Protein AF-A0A141RH04-F1 (afdb_monomer_lite)

Foldseek 3Di:
DLVPDPDPVVSVVVVVVVVVVCVVPPPDDDDDDDDDDDDDDPQWPQQDADPPCGRNVRVVVIDGHD

pLDDT: mean 90.6, std 4.59, range [72.06, 96.5]

Structure (mmCIF, N/CA/C/O backbone):
data_AF-A0A141RH04-F1
#
_entry.id   AF-A0A141RH04-F1
#
loop_
_atom_site.group_PDB
_atom_site.id
_atom_site.type_symbol
_atom_site.label_atom_id
_atom_site.label_alt_id
_atom_site.label_comp_id
_atom_site.label_asym_id
_atom_site.label_entity_id
_atom_site.label_seq_id
_atom_site.pdbx_PDB_ins_code
_atom_site.Cartn_x
_atom_site.Cartn_y
_atom_site.Cartn_z
_atom_site.occupancy
_atom_site.B_iso_or_equiv
_atom_site.auth_seq_id
_atom_site.auth_comp_id
_atom_site.auth_asym_id
_atom_site.auth_atom_id
_atom_site.pdbx_PDB_model_num
ATOM 1 N N . ALA A 1 1 ? 20.359 -1.239 -10.831 1.00 72.06 1 ALA A N 1
ATOM 2 C CA . ALA A 1 1 ? 20.690 0.190 -10.638 1.00 72.06 1 ALA A CA 1
ATOM 3 C C . ALA A 1 1 ? 19.909 0.814 -9.474 1.00 72.06 1 ALA A C 1
ATOM 5 O O . ALA A 1 1 ? 20.537 1.209 -8.504 1.00 72.06 1 ALA A O 1
ATOM 6 N N . GLY A 1 2 ? 18.566 0.846 -9.500 1.00 84.88 2 GLY A N 1
ATOM 7 C CA . GLY A 1 2 ? 17.759 1.510 -8.453 1.00 84.88 2 GLY A CA 1
ATOM 8 C C . GLY A 1 2 ? 17.927 0.969 -7.023 1.00 84.88 2 GLY A C 1
ATOM 9 O O . GLY A 1 2 ? 17.988 1.756 -6.084 1.00 84.88 2 GLY A O 1
ATOM 10 N N . ASN A 1 3 ? 18.084 -0.349 -6.849 1.00 89.50 3 ASN A N 1
ATOM 11 C CA . ASN A 1 3 ? 18.248 -0.982 -5.527 1.00 89.50 3 ASN A CA 1
ATOM 12 C C . ASN A 1 3 ? 19.514 -0.544 -4.771 1.00 89.50 3 ASN A C 1
ATOM 14 O O . ASN A 1 3 ? 19.561 -0.671 -3.554 1.00 89.50 3 ASN A O 1
ATOM 18 N N . ALA A 1 4 ? 20.522 -0.029 -5.48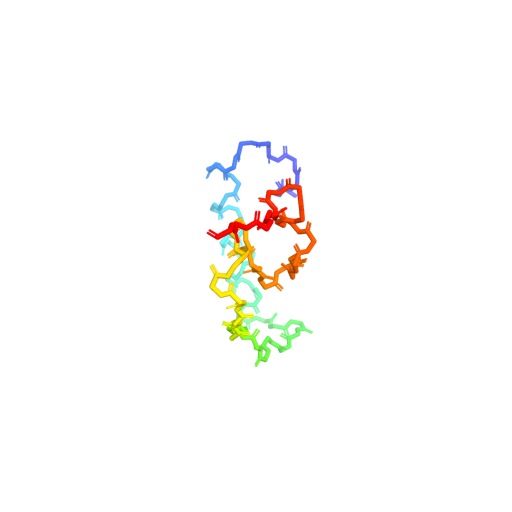0 1.00 95.06 4 ALA A N 1
ATOM 19 C CA . ALA A 1 4 ? 21.774 0.437 -4.885 1.00 95.06 4 ALA A CA 1
ATOM 20 C C . ALA A 1 4 ? 21.709 1.901 -4.407 1.00 95.06 4 ALA A C 1
ATOM 22 O O . ALA A 1 4 ? 22.625 2.370 -3.738 1.00 95.06 4 ALA A O 1
ATOM 23 N N . VAL A 1 5 ? 20.643 2.641 -4.744 1.00 96.00 5 VAL A N 1
ATOM 24 C CA . VAL A 1 5 ? 20.469 4.041 -4.336 1.00 96.00 5 VAL A CA 1
ATOM 25 C C . VAL A 1 5 ? 19.670 4.088 -3.035 1.00 96.00 5 VAL A C 1
ATOM 27 O O . VAL A 1 5 ? 18.497 3.720 -3.005 1.00 96.00 5 VAL A O 1
ATOM 30 N N . LEU A 1 6 ? 20.313 4.521 -1.949 1.00 95.31 6 LEU A N 1
ATOM 31 C CA . LEU A 1 6 ? 19.692 4.571 -0.618 1.00 95.31 6 LEU A CA 1
ATOM 32 C C . LEU A 1 6 ? 18.811 5.811 -0.418 1.00 95.31 6 LEU A C 1
ATOM 34 O O . LEU A 1 6 ? 17.806 5.753 0.285 1.00 95.31 6 LEU A O 1
ATOM 38 N N . ASP A 1 7 ? 19.175 6.920 -1.061 1.00 96.50 7 ASP A N 1
ATOM 39 C CA . ASP A 1 7 ? 18.410 8.164 -1.029 1.00 96.50 7 ASP A CA 1
ATOM 40 C C . ASP A 1 7 ? 17.112 8.012 -1.836 1.00 96.50 7 ASP A C 1
ATOM 42 O O . ASP A 1 7 ? 17.127 7.720 -3.036 1.00 96.50 7 ASP A O 1
ATOM 46 N N . ILE A 1 8 ? 15.977 8.202 -1.161 1.00 95.12 8 ILE A N 1
ATOM 47 C CA . ILE A 1 8 ? 14.647 7.994 -1.738 1.00 95.12 8 ILE A CA 1
ATOM 48 C C . ILE A 1 8 ? 14.378 8.977 -2.879 1.00 95.12 8 ILE A C 1
ATOM 50 O O . ILE A 1 8 ? 13.873 8.565 -3.926 1.00 95.12 8 ILE A O 1
ATOM 54 N N . GLU A 1 9 ? 14.734 10.249 -2.707 1.00 96.50 9 GLU A N 1
ATOM 55 C CA . GLU A 1 9 ? 14.468 11.288 -3.702 1.00 96.50 9 GLU A CA 1
ATOM 56 C C . GLU A 1 9 ? 15.308 11.069 -4.958 1.00 96.50 9 GLU A C 1
ATOM 58 O O . GLU A 1 9 ? 14.801 11.190 -6.073 1.00 96.50 9 GLU A O 1
ATOM 63 N N . LYS A 1 10 ? 16.557 10.619 -4.800 1.00 95.75 10 LYS A N 1
ATOM 64 C CA . LYS A 1 10 ? 17.415 10.229 -5.929 1.00 95.75 10 LYS A CA 1
ATOM 65 C C . LYS A 1 10 ? 16.958 8.933 -6.600 1.00 95.75 10 LYS A C 1
ATOM 67 O O . LYS A 1 10 ? 17.211 8.738 -7.787 1.00 95.75 10 LYS A O 1
ATOM 72 N N . ARG A 1 11 ? 16.272 8.043 -5.877 1.00 96.44 11 ARG A N 1
ATOM 73 C CA . ARG A 1 11 ? 15.795 6.754 -6.402 1.00 96.44 11 ARG A CA 1
ATOM 74 C C . ARG A 1 11 ? 14.499 6.864 -7.213 1.00 96.44 11 ARG A C 1
ATOM 76 O O . ARG A 1 11 ? 14.331 6.114 -8.175 1.00 96.44 11 ARG A O 1
ATOM 83 N N . LYS A 1 12 ? 13.603 7.799 -6.877 1.00 95.44 12 LYS A N 1
ATOM 84 C CA . LYS A 1 12 ? 12.349 8.058 -7.618 1.00 95.44 12 LYS A CA 1
ATOM 85 C C . LYS A 1 12 ? 12.533 8.222 -9.140 1.00 95.44 12 LYS A C 1
ATOM 87 O O . LYS A 1 12 ? 11.884 7.475 -9.874 1.00 95.44 12 LYS A O 1
ATOM 92 N N . PRO A 1 13 ? 13.414 9.111 -9.654 1.00 95.94 13 PRO A N 1
ATOM 93 C CA . PRO A 1 13 ? 13.568 9.296 -11.100 1.00 95.94 13 PRO A CA 1
ATOM 94 C C . PRO A 1 13 ? 14.078 8.037 -11.814 1.00 95.94 13 PRO A C 1
ATOM 96 O O . PRO A 1 13 ? 13.700 7.796 -12.958 1.00 95.94 13 PRO A O 1
ATOM 99 N N . ILE A 1 14 ? 14.871 7.199 -11.137 1.00 95.31 14 ILE A N 1
ATOM 100 C CA . ILE A 1 14 ? 15.350 5.920 -11.682 1.00 95.31 14 ILE A CA 1
ATOM 101 C C . ILE A 1 14 ? 14.174 4.954 -11.886 1.00 95.31 14 ILE A C 1
ATOM 103 O O . ILE A 1 14 ? 14.053 4.342 -12.945 1.00 95.31 14 ILE A O 1
ATOM 107 N N . TYR A 1 15 ? 13.266 4.838 -10.911 1.00 94.69 15 TYR A N 1
ATOM 108 C CA . TYR A 1 15 ? 12.072 3.999 -11.070 1.00 94.69 15 TYR A CA 1
ATOM 109 C C . TYR A 1 15 ? 11.073 4.560 -12.086 1.00 94.69 15 TYR A C 1
ATOM 111 O O . TYR A 1 15 ? 10.432 3.783 -12.784 1.00 94.69 15 TYR A O 1
ATOM 119 N N . HIS A 1 16 ? 10.971 5.883 -12.246 1.00 93.88 16 HIS A N 1
ATOM 120 C CA . HIS A 1 16 ? 10.155 6.462 -13.320 1.00 93.88 16 HIS A CA 1
ATOM 121 C C . HIS A 1 16 ? 10.644 6.046 -14.712 1.00 93.88 16 HIS A C 1
ATOM 123 O O . HIS A 1 16 ? 9.823 5.817 -15.596 1.00 93.88 16 HIS A O 1
ATOM 129 N N . GLN A 1 17 ? 11.959 5.918 -14.916 1.00 92.94 17 GLN A N 1
ATOM 130 C CA . GLN A 1 17 ? 12.500 5.391 -16.172 1.00 92.94 17 GLN A CA 1
ATOM 131 C C . GLN A 1 17 ? 12.095 3.929 -16.389 1.00 92.94 17 GLN A C 1
ATOM 133 O O . GLN A 1 17 ? 11.678 3.581 -17.488 1.00 92.94 17 GLN A O 1
ATOM 138 N N . LEU A 1 18 ? 12.139 3.097 -15.341 1.00 89.62 18 LEU A N 1
ATOM 139 C CA . LEU A 1 18 ? 11.660 1.713 -15.414 1.00 89.62 18 LEU A CA 1
ATOM 140 C C . LEU A 1 18 ? 10.173 1.646 -15.790 1.00 89.62 18 LEU A C 1
ATOM 142 O O . LEU A 1 18 ? 9.803 0.873 -16.666 1.00 89.62 18 LEU A O 1
ATOM 146 N N . TYR A 1 19 ? 9.326 2.472 -15.170 1.00 88.81 19 TYR A N 1
ATOM 147 C CA . TYR A 1 19 ? 7.893 2.486 -15.475 1.00 88.81 19 TYR A CA 1
ATOM 148 C C . TYR A 1 19 ? 7.576 2.927 -16.905 1.00 88.81 19 TYR A C 1
ATOM 150 O O . TYR A 1 19 ? 6.593 2.446 -17.455 1.00 88.81 19 TYR A O 1
ATOM 158 N N . LYS A 1 20 ? 8.399 3.784 -17.528 1.00 90.62 20 LYS A N 1
ATOM 159 C CA . LYS A 1 20 ? 8.255 4.112 -18.958 1.00 90.62 20 LYS A CA 1
ATOM 160 C C . LYS A 1 20 ? 8.470 2.880 -19.835 1.00 90.62 20 LYS A C 1
ATOM 162 O O . LYS A 1 20 ? 7.606 2.557 -20.634 1.00 90.62 20 LYS A O 1
ATOM 167 N N . VAL A 1 21 ? 9.560 2.144 -19.604 1.00 89.81 21 VAL A N 1
ATOM 168 C CA . VAL A 1 21 ? 9.846 0.903 -20.345 1.00 89.81 21 VAL A CA 1
ATOM 169 C C . VAL A 1 21 ? 8.726 -0.124 -20.158 1.00 89.81 21 VAL A C 1
ATOM 171 O O . VAL A 1 21 ? 8.274 -0.716 -21.127 1.00 89.81 21 VAL A O 1
ATOM 174 N N . LEU A 1 22 ? 8.234 -0.291 -18.925 1.00 87.75 22 LEU A N 1
ATOM 175 C CA . LEU A 1 22 ? 7.123 -1.202 -18.628 1.00 87.75 22 LEU A CA 1
ATOM 176 C C . LEU A 1 22 ? 5.783 -0.761 -19.236 1.00 87.75 22 LEU A C 1
ATOM 178 O O . LEU A 1 22 ? 4.896 -1.594 -19.377 1.00 87.75 22 LEU A O 1
ATOM 182 N N . ALA A 1 23 ? 5.601 0.527 -19.535 1.00 86.31 23 ALA A N 1
ATOM 183 C CA . ALA A 1 23 ? 4.404 1.022 -20.208 1.00 86.31 23 ALA A CA 1
ATOM 184 C C . ALA A 1 23 ? 4.471 0.799 -21.726 1.00 86.31 23 ALA A C 1
ATOM 186 O O . ALA A 1 23 ? 3.446 0.490 -22.329 1.00 86.31 23 ALA A O 1
ATOM 187 N N . ASP A 1 24 ? 5.662 0.934 -22.316 1.00 90.50 24 ASP A N 1
ATOM 188 C CA . ASP A 1 24 ? 5.885 0.769 -23.755 1.00 90.50 24 ASP A CA 1
ATOM 189 C C . ASP A 1 24 ? 5.897 -0.713 -24.182 1.00 90.50 24 ASP A C 1
ATOM 191 O O . ASP A 1 24 ? 5.354 -1.051 -25.232 1.00 90.50 24 ASP A O 1
ATOM 195 N N . ASP A 1 25 ? 6.478 -1.600 -23.364 1.00 90.19 25 ASP A N 1
ATOM 196 C CA . ASP A 1 25 ? 6.521 -3.054 -23.587 1.00 90.19 25 ASP A CA 1
ATOM 197 C C . ASP A 1 25 ? 6.177 -3.808 -22.286 1.00 90.19 25 ASP A C 1
ATOM 199 O O . ASP A 1 25 ? 7.067 -4.207 -21.524 1.00 90.19 25 ASP A O 1
ATOM 203 N N . PRO A 1 26 ? 4.878 -3.930 -21.949 1.00 87.19 26 PRO A N 1
ATOM 204 C CA . PRO A 1 26 ? 4.458 -4.476 -20.668 1.00 87.19 26 PRO A CA 1
ATOM 205 C C . PRO A 1 26 ? 4.652 -6.000 -20.611 1.00 87.19 26 PRO A C 1
ATOM 207 O O . PRO A 1 26 ? 3.948 -6.735 -21.306 1.00 87.19 26 PRO A O 1
ATOM 210 N N . PRO A 1 27 ? 5.491 -6.527 -19.695 1.00 86.56 27 PRO A N 1
ATOM 211 C CA . PRO A 1 27 ? 5.580 -7.970 -19.468 1.00 86.56 27 PRO A CA 1
ATOM 212 C C . PRO A 1 27 ? 4.355 -8.512 -18.712 1.00 86.56 27 PRO A C 1
ATOM 214 O O . PRO A 1 27 ? 4.165 -9.722 -18.606 1.00 86.56 27 PRO A O 1
ATOM 217 N N . VAL A 1 28 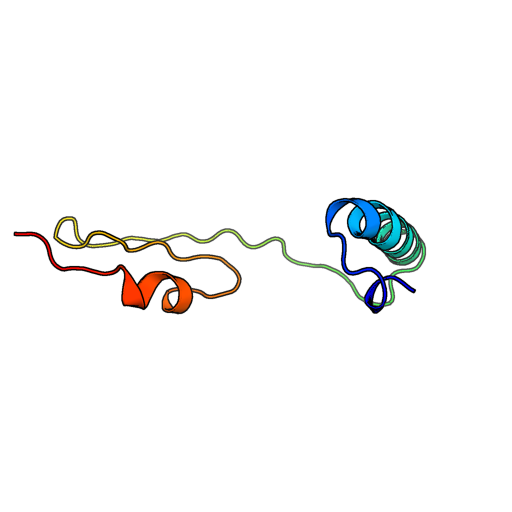? 3.549 -7.617 -18.127 1.00 85.12 28 VAL A N 1
ATOM 218 C CA . VAL A 1 28 ? 2.368 -7.921 -17.314 1.00 85.12 28 VAL A CA 1
ATOM 219 C C . VAL A 1 28 ? 1.300 -6.848 -17.508 1.00 85.12 28 VAL A C 1
ATOM 221 O O . VAL A 1 28 ? 1.614 -5.676 -17.704 1.00 85.12 28 VAL A O 1
ATOM 224 N N . ILE A 1 29 ? 0.029 -7.227 -17.380 1.00 83.75 29 ILE A N 1
ATOM 225 C CA . ILE A 1 29 ? -1.093 -6.283 -17.420 1.00 83.75 29 ILE A CA 1
ATOM 226 C C . ILE A 1 29 ? -1.432 -5.850 -15.988 1.00 83.75 29 ILE A C 1
ATOM 228 O O . ILE A 1 29 ? -1.825 -6.667 -15.153 1.00 83.75 29 ILE A O 1
ATOM 232 N N . LEU A 1 30 ? -1.301 -4.553 -15.699 1.00 84.38 30 LEU A N 1
ATOM 233 C CA . LEU A 1 30 ? -1.664 -3.972 -14.404 1.00 84.38 30 LEU A CA 1
ATOM 234 C C . LEU A 1 30 ? -3.166 -3.661 -14.373 1.00 84.38 30 LEU A C 1
ATOM 236 O O . LEU A 1 30 ? -3.616 -2.640 -14.880 1.00 84.38 30 LEU A O 1
ATOM 240 N N . LEU A 1 31 ? -3.948 -4.565 -13.782 1.00 84.75 31 LEU A N 1
ATOM 241 C CA . LEU A 1 31 ? -5.416 -4.526 -13.850 1.00 84.75 31 LEU A CA 1
ATOM 242 C C . LEU A 1 31 ? -6.104 -3.746 -12.723 1.00 84.75 31 LEU A C 1
ATOM 244 O O . LEU A 1 31 ? -7.305 -3.502 -12.806 1.00 84.75 31 LEU A O 1
ATOM 248 N N . GLY A 1 32 ? -5.404 -3.398 -11.642 1.00 82.62 32 GLY A N 1
ATOM 249 C CA . GLY A 1 32 ? -6.081 -2.888 -10.451 1.00 82.62 32 GLY A CA 1
ATOM 250 C C . GLY A 1 32 ? -5.276 -1.889 -9.644 1.00 82.62 32 GLY A C 1
ATOM 251 O O . GLY A 1 32 ? -4.292 -2.251 -9.005 1.00 82.62 32 GLY A O 1
ATOM 252 N N . TYR A 1 33 ? -5.789 -0.663 -9.582 1.00 85.50 33 TYR A N 1
ATOM 253 C CA . TYR A 1 33 ? -5.517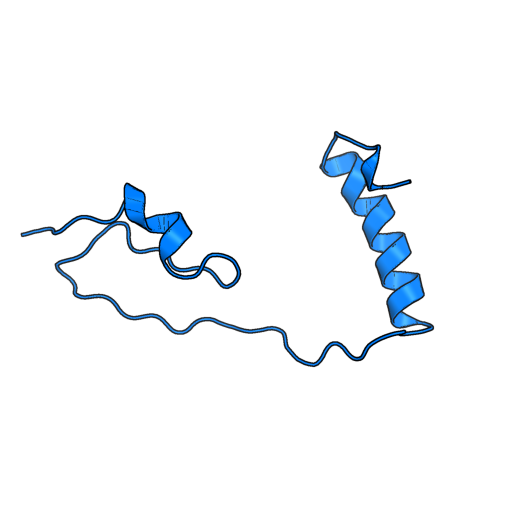 0.271 -8.497 1.00 85.50 33 TYR A CA 1
ATOM 254 C C . TYR A 1 33 ? -6.649 0.149 -7.471 1.00 85.50 33 TYR A C 1
ATOM 256 O O . TYR A 1 33 ? -7.782 0.557 -7.726 1.00 85.50 33 TYR A O 1
ATOM 264 N N . ARG A 1 34 ? -6.377 -0.514 -6.344 1.00 86.94 34 ARG A N 1
ATOM 265 C CA . ARG A 1 34 ? -7.407 -0.861 -5.356 1.00 86.94 34 ARG A CA 1
ATOM 266 C C . ARG A 1 34 ? -7.597 0.275 -4.360 1.00 86.94 34 ARG A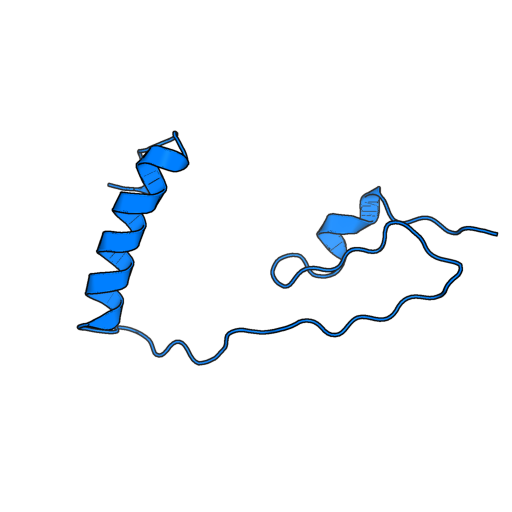 C 1
ATOM 268 O O . ARG A 1 34 ? -6.628 0.746 -3.777 1.00 86.94 34 ARG A O 1
ATOM 275 N N . ASN A 1 35 ? -8.851 0.633 -4.110 1.00 87.62 35 ASN A N 1
ATOM 276 C CA . ASN A 1 35 ? -9.233 1.459 -2.970 1.00 87.62 35 ASN A CA 1
ATOM 277 C C . ASN A 1 35 ? -9.692 0.557 -1.821 1.00 87.62 35 ASN A C 1
ATOM 279 O O . ASN A 1 35 ? -10.269 -0.506 -2.058 1.00 87.62 35 ASN A O 1
ATOM 283 N N . ILE A 1 36 ? -9.462 0.989 -0.582 1.00 87.75 36 ILE A N 1
ATOM 284 C CA . ILE A 1 36 ? -10.015 0.328 0.601 1.00 87.75 36 ILE A CA 1
ATOM 285 C C . ILE A 1 36 ? -11.269 1.061 1.051 1.00 87.75 36 ILE A C 1
ATOM 287 O O . ILE A 1 36 ? -11.250 2.269 1.276 1.00 87.75 36 ILE A O 1
ATOM 291 N N . LEU A 1 37 ? -12.338 0.292 1.237 1.00 89.56 37 LEU A N 1
ATOM 292 C CA . LEU A 1 37 ? -13.466 0.682 2.064 1.00 89.56 37 LEU A CA 1
ATOM 293 C C . LEU A 1 37 ? -13.250 0.080 3.449 1.00 89.56 37 LEU A C 1
ATOM 295 O O . LEU A 1 37 ? -13.038 -1.126 3.577 1.00 89.56 37 LEU A O 1
ATOM 299 N N . SER A 1 38 ? -13.294 0.913 4.479 1.00 89.69 38 SER A N 1
ATOM 300 C CA . SER A 1 38 ? -13.154 0.461 5.854 1.00 89.69 38 SER A CA 1
ATOM 301 C C . SER A 1 38 ? -14.208 1.103 6.744 1.00 89.69 38 SER A C 1
ATOM 303 O O . SER A 1 38 ? -14.687 2.205 6.485 1.00 89.69 38 SER A O 1
ATOM 305 N N . ALA A 1 39 ? -14.594 0.372 7.782 1.00 90.38 39 ALA A N 1
ATOM 306 C CA . ALA A 1 39 ? -15.498 0.839 8.814 1.00 90.38 39 ALA A CA 1
ATOM 307 C C . ALA A 1 39 ? -14.988 0.326 10.158 1.00 90.38 39 ALA A C 1
ATOM 309 O O . ALA A 1 39 ? -14.540 -0.817 10.269 1.00 90.38 39 ALA A O 1
ATOM 310 N N . SER A 1 40 ? -15.070 1.168 11.179 1.00 91.62 40 SER A N 1
ATOM 311 C CA . SER A 1 40 ? -14.753 0.799 12.552 1.00 91.62 40 SER A CA 1
ATOM 312 C C . SER A 1 40 ? -15.839 1.298 13.489 1.00 91.62 40 SER A C 1
ATOM 314 O O . SER A 1 40 ? -16.523 2.284 13.219 1.00 91.62 40 SER A O 1
ATOM 316 N N . SER A 1 41 ? -15.991 0.609 14.617 1.00 94.75 41 SER A N 1
ATOM 317 C CA . SER A 1 41 ? -16.813 1.104 15.719 1.00 94.75 41 SER A CA 1
ATOM 318 C C . SER A 1 41 ? -16.323 2.484 16.163 1.00 94.75 41 SER A C 1
ATOM 320 O O . SER A 1 41 ? -15.117 2.698 16.263 1.00 94.75 41 SER A O 1
ATOM 322 N N . ALA A 1 42 ? -17.243 3.385 16.521 1.00 93.62 42 ALA A N 1
ATOM 323 C CA . ALA A 1 42 ? -16.900 4.677 17.125 1.00 93.62 42 ALA A CA 1
ATOM 324 C C . ALA A 1 42 ? -16.128 4.528 18.453 1.00 93.62 42 ALA A C 1
ATOM 326 O O . ALA A 1 42 ? -15.414 5.435 18.865 1.00 93.62 42 ALA A O 1
ATOM 327 N N . ARG A 1 43 ? -16.226 3.354 19.096 1.00 95.94 43 ARG A N 1
ATOM 328 C CA . ARG A 1 43 ? -15.450 2.987 20.290 1.00 95.94 43 ARG A CA 1
ATOM 329 C C . ARG A 1 43 ? -14.016 2.550 19.978 1.00 95.94 43 ARG A C 1
ATOM 331 O O . ARG A 1 43 ? -13.337 2.053 20.868 1.00 95.94 43 ARG A O 1
ATOM 338 N N . VAL A 1 44 ? -13.551 2.660 18.736 1.00 94.19 44 VAL A N 1
ATOM 339 C CA . VAL A 1 44 ? -12.198 2.262 18.333 1.00 94.19 44 VAL A CA 1
ATOM 340 C C . VAL A 1 44 ? -11.480 3.454 17.714 1.00 94.19 44 VAL A C 1
ATOM 342 O O . VAL A 1 44 ? -11.978 4.071 16.776 1.00 94.19 44 VAL A O 1
ATOM 345 N N . THR A 1 45 ? -10.286 3.754 18.222 1.00 94.81 45 THR A N 1
ATOM 346 C CA . THR A 1 45 ? -9.374 4.754 17.646 1.00 94.81 45 THR A CA 1
ATOM 347 C C . THR A 1 45 ? -8.064 4.099 17.226 1.00 94.81 45 THR A C 1
ATOM 349 O O . THR A 1 45 ? -7.794 2.952 17.579 1.00 94.81 45 THR A O 1
ATOM 352 N N . GLY A 1 46 ? -7.274 4.800 16.410 1.00 92.94 46 GLY A N 1
ATOM 353 C CA . GLY A 1 46 ? -6.005 4.282 15.888 1.00 92.94 46 GLY A CA 1
ATOM 354 C C . GLY A 1 46 ? -6.149 3.289 14.731 1.00 92.94 46 GLY A C 1
ATOM 355 O O . GLY A 1 46 ? -5.154 2.943 14.109 1.00 92.94 46 GLY A O 1
ATOM 356 N N . PHE A 1 47 ? -7.375 2.890 14.378 1.00 93.00 47 PHE A N 1
ATOM 357 C CA . PHE A 1 47 ? -7.653 2.048 13.216 1.00 93.00 47 PHE A CA 1
ATOM 358 C C . PHE A 1 47 ? -7.373 2.807 11.911 1.00 93.00 47 PHE A C 1
ATOM 360 O O . PHE A 1 47 ? -8.103 3.732 11.551 1.00 93.00 47 PHE A O 1
ATOM 367 N N . LYS A 1 48 ? -6.299 2.424 11.214 1.00 91.75 48 LYS A N 1
ATOM 368 C CA . LYS A 1 48 ? -5.851 3.042 9.956 1.00 91.75 48 LYS A CA 1
ATOM 369 C C . LYS A 1 48 ? -5.446 1.955 8.957 1.00 91.75 48 LYS A C 1
ATOM 371 O O . LYS A 1 48 ? -4.255 1.698 8.798 1.00 91.75 48 LYS A O 1
ATOM 376 N N . PRO A 1 49 ? -6.413 1.274 8.323 1.00 90.19 49 PRO A N 1
ATOM 377 C CA . PRO A 1 49 ? -6.089 0.242 7.358 1.00 90.19 49 PRO A CA 1
ATOM 378 C C . PRO A 1 49 ? -5.532 0.846 6.066 1.00 90.19 49 PRO A C 1
ATOM 380 O O . PRO A 1 49 ? -6.016 1.882 5.606 1.00 90.19 49 PRO A O 1
ATOM 383 N N . ASP A 1 50 ? -4.565 0.171 5.451 1.00 89.81 50 ASP A N 1
ATOM 384 C CA . ASP A 1 50 ? -3.996 0.563 4.158 1.00 89.81 50 ASP A CA 1
ATOM 385 C C . ASP A 1 50 ? -3.941 -0.606 3.162 1.00 89.81 50 ASP A C 1
ATOM 387 O O . ASP A 1 50 ? -4.087 -1.772 3.526 1.00 89.81 50 ASP A O 1
ATOM 391 N N . ILE A 1 51 ? -3.781 -0.287 1.874 1.00 88.44 51 ILE A N 1
ATOM 392 C CA . ILE A 1 51 ? -3.893 -1.257 0.770 1.00 88.44 51 ILE A CA 1
ATOM 393 C C . ILE A 1 51 ? -2.771 -2.302 0.748 1.00 88.44 51 ILE A C 1
ATOM 395 O O . ILE A 1 51 ? -2.928 -3.336 0.099 1.00 88.44 51 ILE A O 1
ATOM 399 N N . TYR A 1 52 ? -1.665 -2.048 1.445 1.00 87.81 52 TYR A N 1
ATOM 400 C CA . TYR A 1 52 ? -0.487 -2.907 1.483 1.00 87.81 52 TYR A CA 1
ATOM 401 C C . TYR A 1 52 ? -0.421 -3.729 2.772 1.00 87.81 52 TYR A C 1
ATOM 403 O O . TYR A 1 52 ? -0.151 -4.926 2.704 1.00 87.81 52 TYR A O 1
ATOM 411 N N . ASN A 1 53 ? -0.702 -3.125 3.931 1.00 87.81 53 ASN A N 1
ATOM 412 C CA . ASN A 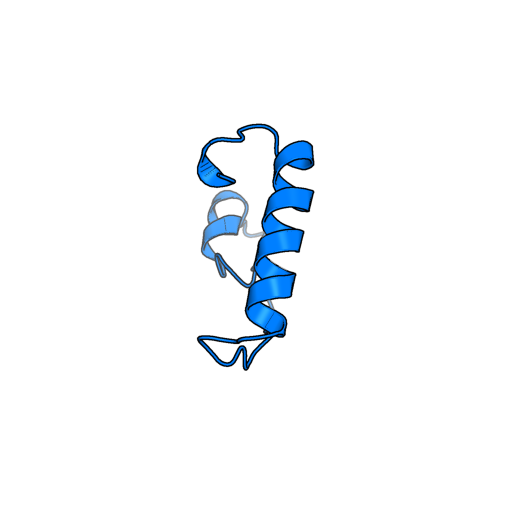1 53 ? -0.616 -3.810 5.229 1.00 87.81 53 ASN A CA 1
ATOM 413 C C . ASN A 1 53 ? -1.983 -4.243 5.785 1.00 87.81 53 ASN A C 1
ATOM 415 O O . ASN A 1 53 ? -2.055 -4.947 6.793 1.00 87.81 53 ASN A O 1
ATOM 419 N N . GLY A 1 54 ? -3.092 -3.838 5.164 1.00 86.44 54 GLY A N 1
ATOM 420 C CA . GLY A 1 54 ? -4.422 -4.048 5.727 1.00 86.44 54 GLY A CA 1
ATOM 421 C C . GLY A 1 54 ? -4.517 -3.405 7.110 1.00 86.44 54 GLY A C 1
ATOM 422 O O . GLY A 1 54 ? -4.132 -2.257 7.290 1.00 86.44 54 GLY A O 1
ATOM 423 N N . LEU A 1 55 ? -5.003 -4.153 8.102 1.00 86.62 55 LEU A N 1
ATOM 424 C CA . LEU A 1 55 ? -5.090 -3.694 9.494 1.00 86.62 55 LEU A CA 1
ATOM 425 C C . LEU A 1 55 ? -3.748 -3.770 10.245 1.00 86.62 55 LEU A C 1
ATOM 427 O O . LEU A 1 55 ? -3.546 -3.009 11.193 1.00 86.62 55 LEU A O 1
ATOM 431 N N . THR A 1 56 ? -2.840 -4.673 9.854 1.00 91.25 56 THR A N 1
ATOM 432 C CA . THR A 1 56 ? -1.679 -5.057 10.681 1.00 91.25 56 THR A CA 1
ATOM 433 C C . THR A 1 56 ? -0.753 -3.882 10.973 1.00 91.25 56 THR A C 1
ATOM 435 O O . THR A 1 56 ? -0.283 -3.752 12.101 1.00 91.25 56 THR A O 1
ATOM 438 N N . GLY A 1 57 ? -0.587 -2.978 10.003 1.00 88.38 57 GLY A N 1
ATOM 439 C CA . GLY A 1 57 ? 0.222 -1.765 10.138 1.00 88.38 57 GLY A CA 1
ATOM 440 C C . GLY A 1 57 ? -0.266 -0.805 11.226 1.00 88.38 57 GLY A C 1
ATOM 441 O O . GLY A 1 57 ? 0.534 -0.059 11.778 1.00 88.38 57 GLY A O 1
ATOM 442 N N . SER A 1 58 ? -1.555 -0.851 11.573 1.00 91.62 58 SER A N 1
ATOM 443 C CA . SER A 1 58 ? -2.151 0.019 12.596 1.00 91.62 58 SER A CA 1
ATOM 444 C C . SER A 1 58 ? -2.404 -0.671 13.938 1.00 91.62 58 SER A C 1
ATOM 446 O O . SER A 1 58 ? -2.748 0.005 14.903 1.00 91.62 58 SER A O 1
ATOM 448 N N . LEU A 1 59 ? -2.213 -1.995 14.043 1.00 92.56 59 LEU A N 1
ATOM 449 C CA . LEU A 1 59 ? -2.501 -2.757 15.269 1.00 92.56 59 LEU A CA 1
ATOM 450 C C . LEU A 1 59 ? -1.858 -2.186 16.546 1.00 92.56 59 LEU A C 1
ATOM 452 O O . LEU A 1 59 ? -2.559 -2.150 17.556 1.00 92.56 59 LEU A O 1
ATOM 456 N N . PRO A 1 60 ? -0.592 -1.719 16.544 1.00 94.56 60 PRO A N 1
ATOM 457 C CA . PRO A 1 60 ? 0.020 -1.139 17.744 1.00 94.56 60 PRO A CA 1
ATOM 458 C C . PRO A 1 60 ? -0.699 0.114 18.265 1.00 94.56 60 PRO A C 1
ATOM 460 O O . PRO A 1 60 ? -0.645 0.413 19.459 1.00 94.56 60 PRO A O 1
ATOM 463 N N . ASP A 1 61 ? -1.385 0.835 17.378 1.00 93.88 61 ASP A N 1
ATOM 464 C CA . ASP A 1 61 ? -2.070 2.088 17.688 1.00 93.88 61 ASP A CA 1
ATOM 465 C C . ASP A 1 61 ? -3.557 1.892 18.013 1.00 93.88 61 ASP A C 1
ATOM 467 O O . ASP A 1 61 ? -4.190 2.803 18.556 1.00 93.88 61 ASP A O 1
ATOM 471 N N . VAL A 1 62 ? -4.126 0.722 17.695 1.00 94.94 62 VAL A N 1
ATOM 472 C CA . VAL A 1 62 ? -5.550 0.422 17.884 1.00 94.94 62 VAL A CA 1
ATOM 473 C C . VAL A 1 62 ? -5.898 0.346 19.367 1.00 94.94 62 VAL A C 1
ATOM 475 O O . VAL A 1 62 ? -5.309 -0.416 20.135 1.00 94.94 62 VAL A O 1
ATOM 478 N N . LYS A 1 63 ? -6.907 1.122 19.774 1.00 95.38 63 LYS A N 1
ATOM 479 C CA . LYS A 1 63 ? -7.365 1.208 21.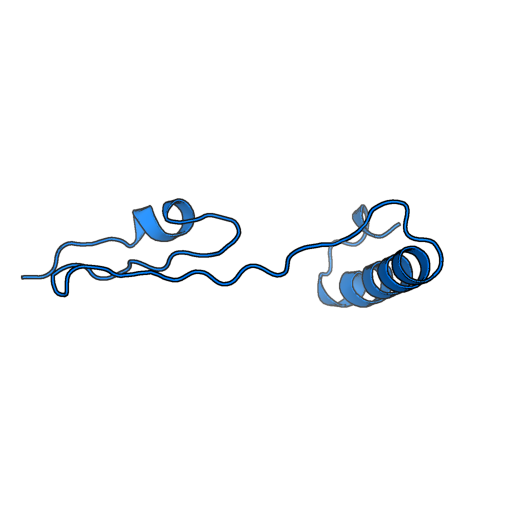166 1.00 95.38 63 LYS A CA 1
ATOM 480 C C . LYS A 1 63 ? -8.880 1.278 21.250 1.00 95.38 63 LYS A C 1
ATOM 482 O O . LYS A 1 63 ? -9.534 1.877 20.395 1.00 95.38 63 LYS A O 1
ATOM 487 N N . ILE A 1 64 ? -9.420 0.718 22.329 1.00 95.88 64 ILE A N 1
ATOM 488 C CA . ILE A 1 64 ? -10.822 0.904 22.703 1.00 95.88 64 ILE A CA 1
ATOM 489 C C . ILE A 1 64 ? -10.940 2.232 23.450 1.00 95.88 64 ILE A C 1
ATOM 491 O O . ILE A 1 64 ? -10.234 2.461 24.432 1.00 95.88 64 ILE A O 1
ATOM 495 N N . VAL A 1 65 ? -11.842 3.089 22.991 1.00 93.19 65 VAL A N 1
ATOM 496 C CA . VAL A 1 65 ? -12.246 4.315 23.681 1.00 93.19 65 VAL A CA 1
ATOM 497 C C . VAL A 1 65 ? -13.640 4.120 24.274 1.00 93.19 65 VAL A C 1
ATOM 499 O O . VAL A 1 65 ? -14.478 3.428 23.688 1.00 93.19 65 VAL A O 1
ATOM 502 N N . LYS A 1 66 ? -13.839 4.656 25.481 1.00 81.38 66 LYS A N 1
ATOM 503 C CA . LYS A 1 66 ? -15.125 4.618 26.187 1.00 81.38 66 LYS A CA 1
ATOM 504 C C . LYS A 1 66 ? -16.078 5.660 25.627 1.00 81.38 66 LYS A C 1
ATOM 506 O O . LYS A 1 66 ? -15.598 6.781 25.357 1.00 81.38 66 LYS A O 1
#

Secondary structure (DSSP, 8-state):
-GGG---HHHHHHHHHHHHHHHHHS-SS-----PPPP----TTEES---BTTTBTGGGGGG-EE--

Radius of gyration: 18.29 Å; chains: 1; bounding box: 39×19×50 Å

Sequence (66 aa):
AGNAVLDIEKRKPIYHQLYKVLADDPPVILLGYRNILSASSARVTGFKPDIYNGLTGSLPDVKIVK